Protein AF-A0A965QYT6-F1 (afdb_monomer_lite)

Sequence (126 aa):
MLKRSATAIAIGAALSMVSGVGFANDANLEKLGSFKKTNTPPPKRIAQDPTYIANLKKMLTNVKLPDGFKIDVFAVVPDARTIAVSRNTAAVWVGTRKQNVYFANDRDMDNVADTVEDFSPSVKFD

Foldseek 3Di:
DDDDDDDDDDDDDPDDDPDDPDDDPAPLVVCVVVVHDLPDDDWDWDDPDPVVQVVVQVVCVVDDDDPPDDDHDQGDDPQFDDWDADPPQQWIWTDHPAFWIWIFHDRPPPSHGPTITTDPPSDTGD

Secondary structure (DSSP, 8-state):
--------------------------HHHHHHHTT----PPPPPBPP--HHHHHHHHHHHTTS---TT---------TTEEEEEE-SSSSEEEEEESSS-EEEEE-SS-SSS-SEEEES-TTS---

Structure (mmCIF, N/CA/C/O backbone):
data_AF-A0A965QYT6-F1
#
_entry.id   AF-A0A965QYT6-F1
#
loop_
_atom_site.group_PDB
_atom_site.id
_atom_site.type_symbol
_atom_site.label_atom_id
_atom_site.label_alt_id
_atom_site.label_comp_id
_atom_site.label_asym_id
_atom_site.label_entity_id
_atom_site.label_seq_id
_atom_site.pdbx_PDB_ins_code
_atom_site.Cartn_x
_atom_site.Cartn_y
_atom_site.Cartn_z
_atom_site.occupancy
_atom_site.B_iso_or_equiv
_atom_site.auth_seq_id
_atom_site.auth_comp_id
_atom_site.auth_asym_id
_atom_site.auth_atom_id
_atom_site.pdbx_PDB_model_num
ATOM 1 N N . MET A 1 1 ? -14.920 -48.839 -71.904 1.00 39.50 1 MET A N 1
ATOM 2 C CA . MET A 1 1 ? -13.626 -49.296 -71.346 1.00 39.50 1 MET A CA 1
ATOM 3 C C . MET A 1 1 ? -13.640 -49.043 -69.849 1.00 39.50 1 MET A C 1
ATOM 5 O O . MET A 1 1 ? -13.882 -47.922 -69.432 1.00 39.50 1 MET A O 1
ATOM 9 N N . LEU A 1 2 ? -13.482 -50.109 -69.069 1.00 45.56 2 LEU A N 1
ATOM 10 C CA . LEU A 1 2 ? -13.600 -50.156 -67.612 1.00 45.56 2 LEU A CA 1
ATOM 11 C C . LEU A 1 2 ? -12.212 -49.936 -66.982 1.00 45.56 2 LEU A C 1
ATOM 13 O O . LEU A 1 2 ? -11.293 -50.672 -67.339 1.00 45.56 2 LEU A O 1
ATOM 17 N N . LYS A 1 3 ? -12.044 -48.995 -66.040 1.00 39.41 3 LYS A N 1
ATOM 18 C CA . LYS A 1 3 ? -10.909 -48.987 -65.092 1.00 39.41 3 LYS A CA 1
ATOM 19 C C . LYS A 1 3 ? -11.358 -48.537 -63.694 1.00 39.41 3 LYS A C 1
ATOM 21 O O . LYS A 1 3 ? -12.263 -47.728 -63.546 1.00 39.41 3 LYS A O 1
ATOM 26 N N . ARG A 1 4 ? -10.751 -49.193 -62.705 1.00 46.78 4 ARG A N 1
ATOM 27 C CA . ARG A 1 4 ? -11.137 -49.396 -61.299 1.00 46.78 4 ARG A CA 1
ATOM 28 C C . ARG A 1 4 ? -10.533 -48.358 -60.333 1.00 46.78 4 ARG A C 1
ATOM 30 O O . ARG A 1 4 ? -9.482 -47.816 -60.651 1.00 46.78 4 ARG A O 1
ATOM 37 N N . SER A 1 5 ? -11.077 -48.347 -59.103 1.00 43.34 5 SER A N 1
ATOM 38 C CA . SER A 1 5 ? -10.429 -48.006 -57.805 1.00 43.34 5 SER A CA 1
ATOM 39 C C . SER A 1 5 ? -10.145 -46.518 -57.519 1.00 43.34 5 SER A C 1
ATOM 41 O O . SER A 1 5 ? -9.832 -45.785 -58.439 1.00 43.34 5 SER A O 1
ATOM 43 N N . ALA A 1 6 ? -10.179 -45.977 -56.291 1.00 44.84 6 ALA A N 1
ATOM 44 C CA . ALA A 1 6 ? -10.274 -46.524 -54.932 1.00 44.84 6 ALA A CA 1
ATOM 45 C C . ALA A 1 6 ? -10.780 -45.446 -53.934 1.00 44.84 6 ALA A C 1
ATOM 47 O O . ALA A 1 6 ? -10.720 -44.249 -54.198 1.00 44.84 6 ALA A O 1
ATOM 48 N N . THR A 1 7 ? -11.244 -45.920 -52.781 1.00 46.34 7 THR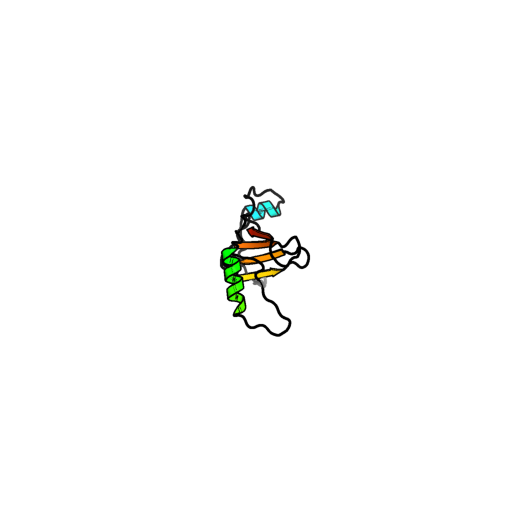 A N 1
ATOM 49 C CA . THR A 1 7 ? -11.698 -45.246 -51.553 1.00 46.34 7 THR A CA 1
ATOM 50 C C . THR A 1 7 ? -10.682 -44.273 -50.929 1.00 46.34 7 THR A C 1
ATOM 52 O O . THR A 1 7 ? -9.505 -44.610 -50.852 1.00 46.34 7 THR A O 1
ATOM 55 N N . ALA A 1 8 ? -11.145 -43.162 -50.333 1.00 44.69 8 ALA A N 1
ATOM 56 C CA . ALA A 1 8 ? -10.519 -42.565 -49.143 1.00 44.69 8 ALA A CA 1
ATOM 57 C C . ALA A 1 8 ? -11.529 -41.711 -48.348 1.00 44.69 8 ALA A C 1
ATOM 59 O O . ALA A 1 8 ? -12.050 -40.711 -48.835 1.00 44.69 8 ALA A O 1
ATOM 60 N N . ILE A 1 9 ? -11.801 -42.143 -47.116 1.00 50.12 9 ILE A N 1
ATOM 61 C CA . ILE A 1 9 ? -12.557 -41.434 -46.078 1.00 50.12 9 ILE A CA 1
ATOM 62 C C . ILE A 1 9 ? -11.609 -40.420 -45.425 1.00 50.12 9 ILE A C 1
ATOM 64 O O . ILE A 1 9 ? -10.549 -40.814 -44.942 1.00 50.12 9 ILE A O 1
ATOM 68 N N . ALA A 1 10 ? -11.991 -39.143 -45.364 1.00 44.31 10 ALA A N 1
ATOM 69 C CA . ALA A 1 10 ? -11.313 -38.138 -44.545 1.00 44.31 10 ALA A CA 1
ATOM 70 C C . ALA A 1 10 ? -12.250 -37.693 -43.414 1.00 44.31 10 ALA A C 1
ATOM 72 O O . ALA A 1 10 ? -13.229 -36.982 -43.631 1.00 44.31 10 ALA A O 1
ATOM 73 N N . ILE A 1 11 ? -11.951 -38.160 -42.202 1.00 47.72 11 ILE A N 1
ATOM 74 C CA . ILE A 1 11 ? -12.564 -37.725 -40.945 1.00 47.72 11 ILE A CA 1
ATOM 75 C C . ILE A 1 11 ? -11.937 -36.372 -40.591 1.00 47.72 11 ILE A C 1
ATOM 77 O O . ILE A 1 11 ? -10.768 -36.305 -40.219 1.00 47.72 11 ILE A O 1
ATOM 81 N N . GLY A 1 12 ? -12.696 -35.288 -40.747 1.00 43.31 12 GLY A N 1
ATOM 82 C CA . GLY A 1 12 ? -12.284 -33.951 -40.324 1.00 43.31 12 GLY A CA 1
ATOM 83 C C . GLY A 1 12 ? -12.516 -33.758 -38.827 1.00 43.31 12 GLY A C 1
ATOM 84 O O . GLY A 1 12 ? -13.650 -33.573 -38.394 1.00 43.31 12 GLY A O 1
ATOM 85 N N . ALA A 1 13 ? -11.442 -33.785 -38.039 1.00 49.06 13 ALA A N 1
ATOM 86 C CA . ALA A 1 13 ? -11.437 -33.335 -36.652 1.00 49.06 13 ALA A CA 1
ATOM 87 C C . ALA A 1 13 ? -11.395 -31.796 -36.608 1.00 49.06 13 ALA A C 1
ATOM 89 O O . ALA A 1 13 ? -10.343 -31.196 -36.817 1.00 49.06 13 ALA A O 1
ATOM 90 N N . ALA A 1 14 ? -12.528 -31.148 -36.332 1.00 46.66 14 ALA A N 1
ATOM 91 C CA . ALA A 1 14 ? -12.574 -29.726 -35.993 1.00 46.66 14 ALA A CA 1
ATOM 92 C C . ALA A 1 14 ? -12.516 -29.572 -34.464 1.00 46.66 14 ALA A C 1
ATOM 94 O O . ALA A 1 14 ? -13.541 -29.474 -33.791 1.00 46.66 14 ALA A O 1
ATOM 95 N N . LEU A 1 15 ? -11.301 -29.609 -33.912 1.00 46.38 15 LEU A N 1
ATOM 96 C CA . LEU A 1 15 ? -11.032 -29.352 -32.499 1.00 46.38 15 LEU A CA 1
ATOM 97 C C . LEU A 1 15 ? -10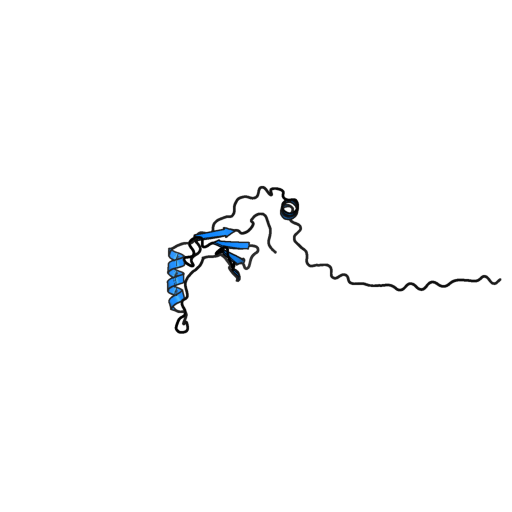.739 -27.851 -32.304 1.00 46.38 15 LEU A C 1
ATOM 99 O O . LEU A 1 15 ? -9.714 -27.347 -32.749 1.00 46.38 15 LEU A O 1
ATOM 103 N N . SER A 1 16 ? -11.689 -27.163 -31.666 1.00 48.19 16 SER A N 1
ATOM 104 C CA . SER A 1 16 ? -11.543 -25.981 -30.798 1.00 48.19 16 SER A CA 1
ATOM 105 C C . SER A 1 16 ? -10.480 -24.920 -31.140 1.00 48.19 16 SER A C 1
ATOM 107 O O . SER A 1 16 ? -9.313 -25.050 -30.776 1.00 48.19 16 SER A O 1
ATOM 109 N N . MET A 1 17 ? -10.935 -23.770 -31.645 1.00 42.97 17 MET A N 1
ATOM 110 C CA . MET A 1 17 ? -10.258 -22.486 -31.432 1.00 42.97 17 MET A CA 1
ATOM 111 C C . MET A 1 17 ? -11.065 -21.658 -30.425 1.00 42.97 17 MET A C 1
ATOM 113 O O . MET A 1 17 ? -11.937 -20.881 -30.797 1.00 42.97 17 MET A O 1
ATOM 117 N N . VAL A 1 18 ? -10.786 -21.841 -29.132 1.00 52.25 18 VAL A N 1
ATOM 118 C CA . VAL A 1 18 ? -10.944 -20.757 -28.152 1.00 52.25 18 VAL A CA 1
ATOM 119 C C . VAL A 1 18 ? -9.589 -20.067 -28.110 1.00 52.25 18 VAL A C 1
ATOM 121 O O . VAL A 1 18 ? -8.650 -20.533 -27.471 1.00 52.25 18 VAL A O 1
ATOM 124 N N . SER A 1 19 ? -9.461 -18.992 -28.877 1.00 49.50 19 SER A N 1
ATOM 125 C CA . SER A 1 19 ? -8.287 -18.126 -28.891 1.00 49.50 19 SER A CA 1
ATOM 126 C C . SER A 1 19 ? -8.772 -16.729 -28.545 1.00 49.50 19 SER A C 1
ATOM 128 O O . SER A 1 19 ? -9.549 -16.159 -29.305 1.00 49.50 19 SER A O 1
ATOM 130 N N . GLY A 1 20 ? -8.340 -16.184 -27.406 1.00 43.06 20 GLY A N 1
ATOM 131 C CA . GLY A 1 20 ? -8.563 -14.765 -27.125 1.00 43.06 20 GLY A CA 1
ATOM 132 C C . GLY A 1 20 ? -8.786 -14.368 -25.671 1.00 43.06 20 GLY A C 1
ATOM 133 O O . GLY A 1 20 ? -9.664 -13.557 -25.412 1.00 43.06 20 GLY A O 1
ATOM 134 N N . VAL A 1 21 ? -7.984 -14.868 -24.730 1.00 43.00 21 VAL A N 1
ATOM 135 C CA . VAL A 1 21 ? -7.555 -14.012 -23.612 1.00 43.00 21 VAL A CA 1
ATOM 136 C C . VAL A 1 21 ? -6.169 -13.508 -23.996 1.00 43.00 21 VAL A C 1
ATOM 138 O O . VAL A 1 21 ? -5.210 -14.274 -24.060 1.00 43.00 21 VAL A O 1
ATOM 141 N N . GLY A 1 22 ? -6.094 -12.254 -24.439 1.00 36.00 22 GLY A N 1
ATOM 142 C CA . GLY A 1 22 ? -4.841 -11.644 -24.866 1.00 36.00 22 GLY A CA 1
ATOM 143 C C . GLY A 1 22 ? -3.978 -11.359 -23.647 1.00 36.00 22 GLY A C 1
ATOM 144 O O . GLY A 1 22 ? -4.206 -10.372 -22.965 1.00 36.00 22 GLY A O 1
ATOM 145 N N . PHE A 1 23 ? -2.993 -12.211 -23.373 1.00 47.50 23 PHE A N 1
ATOM 146 C CA . PHE A 1 23 ? -1.952 -11.888 -22.404 1.00 47.50 23 PHE A CA 1
ATOM 147 C C . PHE A 1 23 ? -1.097 -10.743 -22.963 1.00 47.50 23 PHE A C 1
ATOM 149 O O . PHE A 1 23 ? -0.652 -10.798 -24.112 1.00 47.50 23 PHE A O 1
ATOM 156 N N . ALA A 1 24 ? -0.910 -9.693 -22.165 1.00 52.00 24 ALA A N 1
ATOM 157 C CA . ALA A 1 24 ? -0.157 -8.496 -22.515 1.00 52.00 24 ALA A CA 1
ATOM 158 C C . ALA A 1 24 ? 1.210 -8.821 -23.151 1.00 52.00 24 ALA A C 1
ATOM 160 O O . ALA A 1 24 ? 2.074 -9.433 -22.523 1.00 52.00 24 ALA A O 1
ATOM 161 N N . ASN A 1 25 ? 1.425 -8.366 -24.390 1.00 55.34 25 ASN A N 1
ATOM 162 C CA . ASN A 1 25 ? 2.728 -8.418 -25.052 1.00 55.34 25 ASN A CA 1
ATOM 163 C C . ASN A 1 25 ? 3.556 -7.185 -24.642 1.00 55.34 25 ASN A C 1
ATOM 165 O O . ASN A 1 25 ? 3.636 -6.196 -25.372 1.00 55.34 25 ASN A O 1
ATOM 169 N N . ASP A 1 26 ? 4.085 -7.204 -23.417 1.00 74.94 26 ASP A N 1
ATOM 170 C CA . ASP A 1 26 ? 4.951 -6.150 -22.879 1.00 74.94 26 ASP A CA 1
ATOM 171 C C . ASP A 1 26 ? 6.424 -6.571 -23.014 1.00 74.94 26 ASP A C 1
ATOM 173 O O . ASP A 1 26 ? 6.839 -7.608 -22.495 1.00 74.94 26 ASP A O 1
ATOM 177 N N . ALA A 1 27 ? 7.247 -5.750 -23.674 1.00 86.94 27 ALA A N 1
ATOM 178 C CA . ALA A 1 27 ? 8.682 -5.999 -23.836 1.00 86.94 27 ALA A CA 1
ATOM 179 C C . ALA A 1 27 ? 9.424 -6.156 -22.492 1.00 86.94 27 ALA A C 1
ATOM 181 O O . ALA A 1 27 ? 10.497 -6.764 -22.431 1.00 86.94 27 ALA A O 1
ATOM 182 N N . ASN A 1 28 ? 8.883 -5.612 -21.398 1.00 91.75 28 ASN A N 1
ATOM 183 C CA . ASN A 1 28 ? 9.432 -5.842 -20.067 1.00 91.75 28 ASN A CA 1
ATOM 184 C C . ASN A 1 28 ? 9.105 -7.239 -19.531 1.00 91.75 28 ASN A C 1
ATOM 186 O O . ASN A 1 28 ? 9.953 -7.812 -18.852 1.00 91.75 28 ASN A O 1
ATOM 190 N N . LEU A 1 29 ? 7.949 -7.824 -19.864 1.00 90.81 29 LEU A N 1
ATOM 191 C CA . LEU A 1 29 ? 7.610 -9.193 -19.461 1.00 90.81 29 LEU A CA 1
ATOM 192 C C . LEU A 1 29 ? 8.552 -10.215 -20.107 1.00 90.81 29 LEU A C 1
ATOM 194 O O . LEU A 1 29 ? 9.038 -11.107 -19.417 1.00 90.81 29 LEU A O 1
ATOM 198 N N . GLU A 1 30 ? 8.905 -10.041 -21.384 1.00 91.75 30 GLU A N 1
ATOM 199 C CA . GLU A 1 30 ? 9.895 -10.897 -22.060 1.00 91.75 30 GLU A CA 1
ATOM 200 C C . GLU A 1 30 ? 11.276 -10.823 -21.395 1.00 91.75 30 GLU A C 1
ATOM 202 O O . GLU A 1 30 ? 11.946 -11.841 -21.178 1.00 91.75 30 GLU A O 1
ATOM 207 N N . LYS A 1 31 ? 11.710 -9.608 -21.032 1.00 93.38 31 LYS A N 1
ATOM 208 C CA . LYS A 1 31 ? 12.967 -9.398 -20.305 1.00 93.38 31 LYS A CA 1
ATOM 209 C C . LYS A 1 31 ? 12.927 -10.075 -18.940 1.00 93.38 31 LYS A C 1
ATOM 211 O O . LYS A 1 31 ? 13.878 -10.780 -18.615 1.00 93.38 31 LYS A O 1
ATOM 216 N N . LEU A 1 32 ? 11.846 -9.905 -18.179 1.00 92.81 32 LEU A N 1
ATOM 217 C CA . LEU A 1 32 ? 11.670 -10.530 -16.867 1.00 92.81 32 LEU A CA 1
ATOM 218 C C . LEU A 1 32 ? 11.659 -12.061 -16.967 1.00 92.81 32 LEU A C 1
ATOM 220 O O . LEU A 1 32 ? 12.369 -12.714 -16.207 1.00 92.81 32 LEU A O 1
ATOM 224 N N . GLY A 1 33 ? 10.950 -12.629 -17.949 1.00 93.00 33 GLY A N 1
ATOM 225 C CA . GLY A 1 33 ? 10.950 -14.072 -18.219 1.00 93.00 33 GLY A CA 1
ATOM 226 C C . GLY A 1 33 ? 12.323 -14.616 -18.632 1.00 93.00 33 GLY A C 1
ATOM 227 O O . GLY A 1 33 ? 12.649 -15.764 -18.352 1.00 93.00 33 GLY A O 1
ATOM 228 N N . SER A 1 34 ? 13.165 -13.769 -19.230 1.00 95.88 34 SER A N 1
ATOM 229 C CA . SER A 1 34 ? 14.565 -14.075 -19.553 1.00 95.88 34 SER A CA 1
ATOM 230 C C . SER A 1 34 ? 15.553 -13.697 -18.438 1.00 95.88 34 SER A C 1
ATOM 232 O O . SER A 1 34 ? 16.760 -13.684 -18.687 1.00 95.88 34 SER A O 1
ATOM 234 N N . PHE A 1 35 ? 15.072 -13.333 -17.241 1.00 94.88 35 PHE A N 1
ATOM 235 C CA . PHE A 1 35 ? 15.876 -12.874 -16.098 1.00 94.88 35 PHE A CA 1
ATOM 236 C C . PHE A 1 35 ? 16.796 -11.675 -16.411 1.00 94.88 35 PHE A C 1
ATOM 238 O O . PHE A 1 35 ? 17.908 -11.553 -15.893 1.00 94.88 35 PHE A O 1
ATOM 245 N N . LYS A 1 36 ? 16.334 -10.760 -17.271 1.00 94.56 36 LYS A N 1
ATOM 246 C CA . LYS A 1 36 ? 17.032 -9.527 -17.664 1.00 94.56 36 LYS A CA 1
ATOM 247 C C . LYS A 1 36 ? 16.439 -8.303 -16.967 1.00 94.56 36 LYS A C 1
ATOM 249 O O . LYS A 1 36 ? 15.254 -8.246 -16.652 1.00 94.56 36 LYS A O 1
ATOM 254 N N . LYS A 1 37 ? 17.271 -7.276 -16.779 1.00 91.19 37 LYS A N 1
ATOM 255 C CA . LYS A 1 37 ? 16.856 -5.989 -16.199 1.00 91.19 37 LYS A CA 1
ATOM 256 C C . LYS A 1 37 ? 15.931 -5.228 -17.157 1.00 91.19 37 LYS A C 1
ATOM 258 O O . LYS A 1 37 ? 16.191 -5.166 -18.358 1.00 91.19 37 LYS A O 1
ATOM 263 N N . THR A 1 38 ? 14.896 -4.593 -16.612 1.00 90.75 38 THR A N 1
ATOM 264 C CA . THR A 1 38 ? 13.961 -3.735 -17.364 1.00 90.75 38 THR A CA 1
ATOM 265 C C . THR A 1 38 ? 14.404 -2.270 -17.417 1.00 90.75 38 THR A C 1
ATOM 267 O O . THR A 1 38 ? 13.960 -1.537 -18.295 1.00 90.75 38 THR A O 1
ATOM 270 N N . ASN A 1 39 ? 15.312 -1.852 -16.521 1.00 90.94 39 ASN A N 1
ATOM 271 C CA . ASN A 1 39 ? 15.731 -0.456 -16.308 1.00 90.94 39 ASN A CA 1
ATOM 272 C C . ASN A 1 39 ? 14.565 0.496 -15.971 1.00 90.94 39 ASN A C 1
ATOM 274 O O . ASN A 1 39 ? 14.636 1.694 -16.235 1.00 90.94 39 ASN A O 1
ATOM 278 N N . THR A 1 40 ? 13.488 -0.035 -15.389 1.00 90.56 40 THR A N 1
ATOM 279 C CA . THR A 1 40 ? 12.348 0.759 -14.923 1.00 90.56 40 THR A CA 1
ATOM 280 C C . THR A 1 40 ? 12.703 1.531 -13.644 1.00 90.56 40 THR A C 1
ATOM 282 O O . THR A 1 40 ? 13.408 0.979 -12.794 1.00 90.56 40 THR A O 1
ATOM 285 N N . PRO A 1 41 ? 12.218 2.779 -13.474 1.00 90.62 41 PRO A N 1
ATOM 286 C CA . PRO A 1 41 ? 12.353 3.523 -12.223 1.00 90.62 41 PRO A CA 1
ATOM 287 C C . PRO A 1 41 ? 11.800 2.760 -11.006 1.00 90.62 41 PRO A C 1
ATOM 289 O O . PRO A 1 41 ? 10.938 1.889 -11.164 1.00 90.62 41 PRO A O 1
ATOM 292 N N . PRO A 1 42 ? 12.266 3.089 -9.789 1.00 91.19 42 PRO A N 1
ATOM 293 C CA . PRO A 1 42 ? 11.737 2.483 -8.573 1.00 91.19 42 PRO A CA 1
ATOM 294 C C . PRO A 1 42 ? 10.239 2.791 -8.385 1.00 91.19 42 PRO A C 1
ATOM 296 O O . PRO A 1 42 ? 9.753 3.802 -8.904 1.00 91.19 42 PRO A O 1
ATOM 299 N N . PRO A 1 43 ? 9.516 1.952 -7.61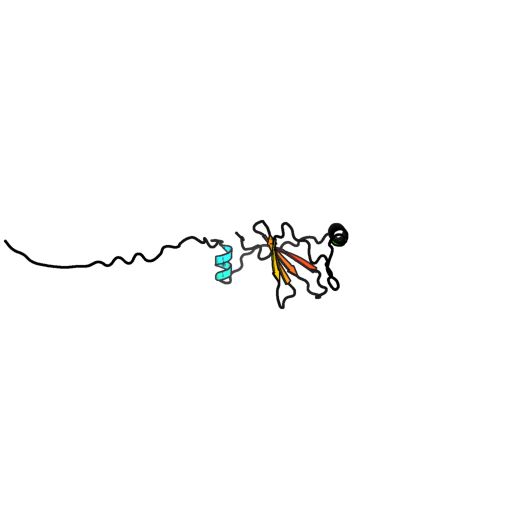7 1.00 92.94 43 PRO A N 1
ATOM 300 C CA . PRO A 1 43 ? 8.132 2.202 -7.228 1.00 92.94 43 PRO A CA 1
ATOM 301 C C . PRO A 1 43 ? 7.909 3.607 -6.675 1.00 92.94 43 PRO A C 1
ATOM 303 O O . PRO A 1 43 ? 8.689 4.102 -5.856 1.00 92.94 43 PRO A O 1
ATOM 306 N N . LYS A 1 44 ? 6.814 4.247 -7.086 1.00 94.44 44 LYS A N 1
ATOM 307 C CA . LYS A 1 44 ? 6.406 5.520 -6.498 1.00 94.44 44 LYS A CA 1
ATOM 308 C C . LYS A 1 44 ? 5.672 5.263 -5.190 1.00 94.44 44 LYS A C 1
ATOM 310 O O . LYS A 1 44 ? 4.756 4.445 -5.144 1.00 94.44 44 LYS A O 1
ATOM 315 N N . ARG A 1 45 ? 6.023 6.019 -4.149 1.00 96.44 45 ARG A N 1
ATOM 316 C CA . ARG A 1 45 ? 5.303 6.006 -2.873 1.00 96.44 45 ARG A CA 1
ATOM 317 C C . ARG A 1 45 ? 4.071 6.903 -2.906 1.00 96.44 45 ARG A C 1
ATOM 319 O O . ARG A 1 45 ? 4.114 8.031 -3.401 1.00 96.44 45 ARG A O 1
ATOM 326 N N . ILE A 1 46 ? 2.990 6.403 -2.324 1.00 96.12 46 ILE A N 1
ATOM 327 C CA . ILE A 1 46 ? 1.745 7.121 -2.089 1.00 96.12 46 ILE A CA 1
ATOM 328 C C . ILE A 1 46 ? 1.774 7.726 -0.688 1.00 96.12 46 ILE A C 1
ATOM 330 O O . ILE A 1 46 ? 2.006 7.034 0.305 1.00 96.12 46 ILE A O 1
ATOM 334 N N . ALA A 1 47 ? 1.534 9.035 -0.616 1.00 96.00 47 ALA A N 1
ATOM 335 C CA . ALA A 1 47 ? 1.511 9.766 0.641 1.00 96.00 47 ALA A CA 1
ATOM 336 C C . ALA A 1 47 ? 0.351 9.303 1.536 1.00 96.00 47 ALA A C 1
ATOM 338 O O . ALA A 1 47 ? -0.794 9.223 1.093 1.00 96.00 47 ALA A O 1
ATOM 339 N N . GLN A 1 48 ? 0.663 9.047 2.805 1.00 95.75 48 GLN A N 1
ATOM 340 C CA . GLN A 1 48 ? -0.302 8.752 3.862 1.00 95.75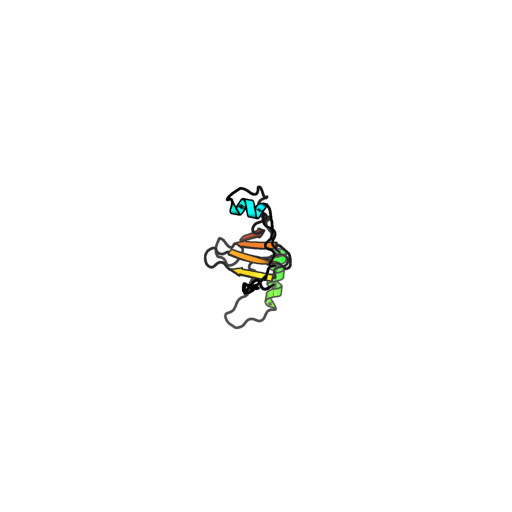 48 GLN A CA 1
ATOM 341 C C . GLN A 1 48 ? -0.565 10.043 4.650 1.00 95.75 48 GLN A C 1
ATOM 343 O O . GLN A 1 48 ? 0.060 10.294 5.676 1.00 95.75 48 GLN A O 1
ATOM 348 N N . ASP A 1 49 ? -1.414 10.922 4.111 1.00 96.38 49 ASP A N 1
ATOM 349 C CA . ASP A 1 49 ? -1.659 12.244 4.704 1.00 96.38 49 ASP A CA 1
ATOM 350 C C . ASP A 1 49 ? -2.333 12.131 6.094 1.00 96.38 49 ASP A C 1
ATOM 352 O O . ASP A 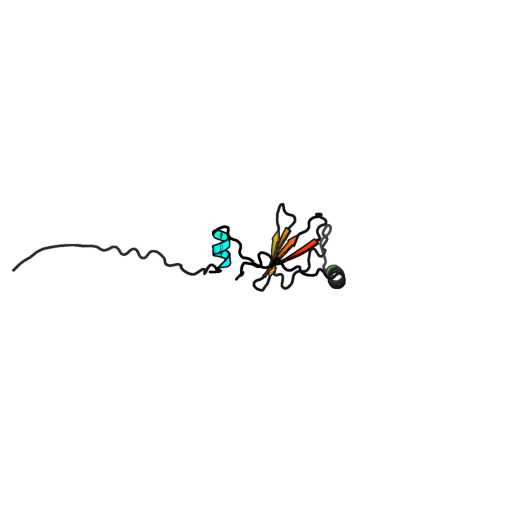1 49 ? -3.437 11.579 6.191 1.00 96.38 49 ASP A O 1
ATOM 356 N N . PRO A 1 50 ? -1.726 12.668 7.174 1.00 95.19 50 PRO A N 1
ATOM 357 C CA . PRO A 1 50 ? -2.264 12.523 8.528 1.00 95.19 50 PRO A CA 1
ATOM 358 C C . PRO A 1 50 ? -3.628 13.189 8.725 1.00 95.19 50 PRO A C 1
ATOM 360 O O . PRO A 1 50 ? -4.463 12.682 9.476 1.00 95.19 50 PRO A O 1
ATOM 363 N N . THR A 1 51 ? -3.877 14.314 8.049 1.00 97.38 51 THR A N 1
ATOM 364 C CA . THR A 1 51 ? -5.144 15.051 8.162 1.00 97.38 51 THR A CA 1
ATOM 365 C C . THR A 1 51 ? -6.267 14.266 7.495 1.00 97.38 51 THR A C 1
ATOM 367 O O . THR A 1 51 ? -7.351 14.110 8.062 1.00 97.38 51 THR A O 1
ATOM 370 N N . TYR A 1 52 ? -6.004 13.721 6.310 1.00 96.25 52 TYR A N 1
ATOM 371 C CA . TYR A 1 52 ? -6.931 12.864 5.587 1.00 96.25 52 TYR A CA 1
ATOM 372 C C . TYR A 1 52 ? -7.251 11.593 6.381 1.00 96.25 52 TYR A C 1
ATOM 374 O O . TYR A 1 52 ? -8.424 11.274 6.573 1.00 96.25 52 TYR A O 1
ATOM 382 N N . ILE A 1 53 ? -6.234 10.923 6.934 1.00 96.56 53 ILE A N 1
ATOM 383 C CA . ILE A 1 53 ? -6.416 9.738 7.785 1.00 96.56 53 ILE A CA 1
ATOM 384 C C . ILE A 1 53 ? -7.232 10.079 9.036 1.00 96.56 53 ILE A C 1
ATOM 386 O O . ILE A 1 53 ? -8.165 9.351 9.376 1.00 96.56 53 ILE A O 1
ATOM 390 N N . ALA A 1 54 ? -6.951 11.201 9.703 1.00 97.00 54 ALA A N 1
ATOM 391 C CA . ALA A 1 54 ? -7.725 11.636 10.864 1.00 97.00 54 ALA A CA 1
ATOM 392 C C . ALA A 1 54 ? -9.203 11.882 10.514 1.00 97.00 54 ALA A C 1
ATOM 394 O O . ALA A 1 54 ? -10.094 11.523 11.286 1.00 97.00 54 ALA A O 1
ATOM 395 N N . ASN A 1 55 ? -9.480 12.453 9.339 1.00 97.44 55 ASN A N 1
ATOM 396 C CA . ASN A 1 55 ? -10.846 12.643 8.858 1.00 97.44 55 ASN A CA 1
ATOM 397 C C . ASN A 1 55 ? -11.540 11.309 8.548 1.00 97.44 55 ASN A C 1
ATOM 399 O O . ASN A 1 55 ? -12.694 11.135 8.938 1.00 97.44 55 ASN A O 1
ATOM 403 N N . LEU A 1 56 ? -10.843 10.341 7.943 1.00 96.50 56 LEU A N 1
ATOM 404 C CA . LEU A 1 56 ? -11.372 8.985 7.756 1.00 96.50 56 LEU A CA 1
ATOM 405 C C . LEU A 1 56 ? -11.713 8.332 9.099 1.00 96.50 56 LEU A C 1
ATOM 407 O O . LEU A 1 56 ? -12.821 7.829 9.261 1.00 96.50 56 LEU A O 1
ATOM 411 N N . LYS A 1 57 ? -10.824 8.413 10.098 1.00 96.25 57 LYS A N 1
ATOM 412 C CA . LYS A 1 57 ? -11.086 7.874 11.444 1.00 96.25 57 LYS A CA 1
ATOM 413 C C . LYS A 1 57 ? -12.324 8.503 12.091 1.00 96.25 57 LYS A C 1
ATOM 415 O O . LYS A 1 57 ? -13.111 7.789 12.704 1.00 96.25 57 LYS A O 1
ATOM 420 N N . LYS A 1 58 ? -12.556 9.808 11.901 1.00 97.19 58 LYS A N 1
ATOM 421 C CA . LYS A 1 58 ? -13.798 10.475 12.338 1.00 97.19 58 LYS A CA 1
ATOM 422 C C . LYS A 1 58 ? -15.031 9.982 11.582 1.00 97.19 58 LYS A C 1
ATOM 424 O O . LYS A 1 58 ? -16.095 9.893 12.173 1.00 97.19 58 LYS A O 1
ATOM 429 N N . MET A 1 59 ? -14.919 9.674 10.292 1.00 96.31 59 MET A N 1
ATOM 430 C CA . MET A 1 59 ? -16.040 9.117 9.528 1.00 96.31 59 MET A CA 1
ATOM 431 C C . MET A 1 59 ? -16.382 7.692 9.974 1.00 96.31 59 MET A C 1
ATOM 433 O O . MET A 1 59 ? -17.565 7.360 10.059 1.00 96.31 59 MET A O 1
ATOM 437 N N . LEU A 1 60 ? -15.369 6.878 10.294 1.00 96.31 60 LEU A N 1
ATOM 438 C CA . LEU A 1 60 ? -15.530 5.487 10.726 1.00 96.31 60 LEU A CA 1
ATOM 439 C C . LEU A 1 60 ? -16.346 5.342 12.020 1.00 96.31 60 LEU A C 1
ATOM 441 O O . LEU A 1 60 ? -16.989 4.313 12.198 1.00 96.31 60 LEU A O 1
ATOM 445 N N . THR A 1 61 ? -16.404 6.362 12.883 1.00 95.12 61 THR A N 1
ATOM 446 C CA . THR A 1 61 ? -17.230 6.323 14.109 1.00 95.12 61 THR A CA 1
ATOM 447 C C . THR A 1 61 ? -18.732 6.240 13.827 1.00 95.12 61 THR A C 1
ATOM 449 O O . THR A 1 61 ? -19.499 5.837 14.697 1.00 95.12 61 THR A O 1
ATOM 452 N N . ASN A 1 62 ? -19.163 6.583 12.610 1.00 96.31 62 ASN A N 1
ATOM 453 C CA . ASN A 1 62 ? -20.559 6.460 12.191 1.00 96.31 62 ASN A CA 1
ATOM 454 C C . ASN A 1 62 ? -20.922 5.030 11.750 1.00 96.31 62 ASN A C 1
ATOM 456 O O . ASN A 1 62 ? -22.097 4.735 11.525 1.00 96.31 62 ASN A O 1
ATOM 460 N N . VAL A 1 63 ? -19.934 4.138 11.607 1.00 96.19 63 VAL A N 1
ATOM 461 C CA . VAL A 1 63 ? -20.145 2.736 11.239 1.00 96.19 63 VAL A CA 1
ATOM 462 C C . VAL A 1 63 ? -20.482 1.940 12.498 1.00 96.19 63 VAL A C 1
ATOM 464 O O . VAL A 1 63 ? -19.671 1.822 13.412 1.00 96.19 63 VAL A O 1
ATOM 467 N N . LYS A 1 64 ? -21.690 1.371 12.546 1.00 96.00 64 LYS A N 1
ATOM 468 C CA . LYS A 1 64 ? -22.112 0.493 13.644 1.00 96.00 64 LYS A CA 1
ATOM 469 C C . LYS A 1 64 ? -21.514 -0.897 13.453 1.00 96.00 64 LYS A C 1
ATOM 471 O O . LYS A 1 64 ? -21.749 -1.528 12.424 1.00 96.00 64 LYS A O 1
ATOM 476 N N . LEU A 1 65 ? -20.776 -1.365 14.453 1.00 96.25 65 LEU A N 1
ATOM 477 C CA . LEU A 1 65 ? -20.158 -2.688 14.481 1.00 96.25 65 LEU A CA 1
ATOM 478 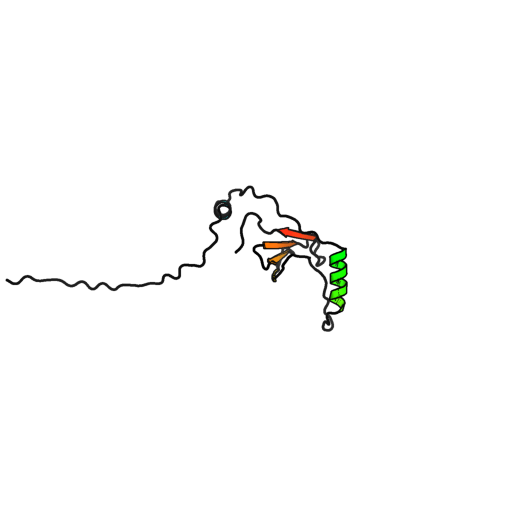C C . LEU A 1 65 ? -20.818 -3.559 15.563 1.00 96.25 65 LEU A C 1
ATOM 480 O O . LEU A 1 65 ? -21.309 -3.007 16.548 1.00 96.25 65 LEU A O 1
ATOM 484 N N . PRO A 1 66 ? -20.839 -4.895 15.408 1.00 97.88 66 PRO A N 1
ATOM 485 C CA . PRO A 1 66 ? -21.218 -5.803 16.487 1.00 97.88 66 PRO A CA 1
ATOM 486 C C . PRO A 1 66 ? -20.224 -5.750 17.653 1.00 97.88 66 PRO A C 1
ATOM 488 O O . PRO A 1 66 ? -19.072 -5.337 17.489 1.00 97.88 66 PRO A O 1
ATOM 491 N N . ASP A 1 67 ? -20.652 -6.237 18.813 1.00 96.62 67 ASP A N 1
ATOM 492 C CA . ASP A 1 67 ? -19.801 -6.301 19.999 1.00 96.62 67 ASP A CA 1
ATOM 493 C C . ASP A 1 67 ? -18.533 -7.127 19.739 1.00 96.62 67 ASP A C 1
ATOM 495 O O . ASP A 1 67 ? -18.565 -8.185 19.107 1.00 96.62 67 ASP A O 1
ATOM 499 N N . GLY A 1 68 ? -17.396 -6.624 20.225 1.00 96.88 68 GLY A N 1
ATOM 500 C CA . GLY A 1 68 ? -16.083 -7.250 20.047 1.00 96.88 68 GLY A CA 1
ATOM 501 C C . GLY A 1 68 ? -15.360 -6.914 18.734 1.00 96.88 68 GLY A C 1
ATOM 502 O O . GLY A 1 68 ? -14.226 -7.353 18.560 1.00 96.88 68 GLY A O 1
ATOM 503 N N . PHE A 1 69 ? -15.951 -6.120 17.831 1.00 96.44 69 PHE A N 1
ATOM 504 C CA . PHE A 1 69 ? -15.307 -5.696 16.579 1.00 96.44 69 PHE A CA 1
ATOM 505 C C . PHE A 1 69 ? -14.745 -4.266 16.649 1.00 96.44 69 PHE A C 1
ATOM 507 O O . PHE A 1 69 ? -15.337 -3.372 17.252 1.00 96.44 69 PHE A O 1
ATOM 514 N N . LYS A 1 70 ? -13.616 -4.033 15.963 1.00 94.19 70 LYS A N 1
ATOM 515 C CA . LYS A 1 70 ? -12.996 -2.713 15.745 1.00 94.19 70 LYS A CA 1
ATOM 516 C C . LYS A 1 70 ? -12.767 -2.493 14.247 1.00 94.19 70 LYS A C 1
ATOM 518 O O . LYS A 1 70 ? -12.403 -3.426 13.537 1.00 94.19 70 LYS A O 1
ATOM 523 N N . ILE A 1 71 ? -12.919 -1.250 13.793 1.00 96.00 71 ILE A N 1
ATOM 524 C CA . ILE A 1 71 ? -12.470 -0.788 12.475 1.00 96.00 71 ILE A CA 1
ATOM 525 C C . ILE A 1 71 ? -11.445 0.338 12.641 1.00 96.00 71 ILE A C 1
ATOM 527 O O . ILE A 1 71 ? -11.559 1.159 13.551 1.00 96.00 71 ILE A O 1
ATOM 531 N N . ASP A 1 72 ? -10.433 0.366 11.779 1.00 95.44 72 ASP A N 1
ATOM 532 C CA . ASP A 1 72 ? -9.430 1.431 11.712 1.00 95.44 72 ASP A CA 1
ATOM 533 C C . ASP A 1 72 ? -8.913 1.563 10.271 1.00 95.44 72 ASP A C 1
ATOM 535 O O . ASP A 1 72 ? -9.211 0.731 9.409 1.00 95.44 72 ASP A O 1
ATOM 539 N N . VAL A 1 73 ? -8.153 2.621 10.001 1.00 96.06 73 VAL A N 1
ATOM 540 C CA . VAL A 1 73 ? -7.536 2.850 8.690 1.00 96.06 73 VAL A CA 1
ATOM 541 C C . VAL A 1 73 ? -6.207 2.101 8.616 1.00 96.06 73 VAL A C 1
ATOM 543 O O . VAL A 1 73 ? -5.273 2.461 9.322 1.00 96.06 73 VAL A O 1
ATOM 546 N N . PHE A 1 74 ? -6.119 1.108 7.727 1.00 95.94 74 PHE A N 1
ATOM 547 C CA . PHE A 1 74 ? -4.873 0.387 7.436 1.00 95.94 74 PHE A CA 1
ATOM 548 C C . PHE A 1 74 ? -3.950 1.178 6.495 1.00 95.94 74 PHE A C 1
ATOM 550 O O . PHE A 1 74 ? -2.770 1.350 6.775 1.00 95.94 74 PHE A O 1
ATOM 557 N N . ALA A 1 75 ? -4.489 1.658 5.368 1.00 97.12 75 ALA A N 1
ATOM 558 C CA . ALA A 1 75 ? -3.740 2.372 4.337 1.00 97.12 75 ALA A CA 1
ATOM 559 C C . ALA A 1 75 ? -4.668 3.230 3.465 1.00 97.12 75 ALA A C 1
ATOM 561 O O . ALA A 1 75 ? -5.828 2.880 3.235 1.00 97.12 75 ALA A O 1
ATOM 562 N N . VAL A 1 76 ? -4.138 4.322 2.917 1.00 96.75 76 VAL A N 1
ATOM 563 C CA . VAL A 1 76 ? -4.784 5.146 1.890 1.00 96.75 76 VAL A CA 1
ATOM 564 C C . VAL A 1 76 ? -4.243 4.750 0.521 1.00 96.75 76 VAL A C 1
ATOM 566 O O . VAL A 1 76 ? -3.046 4.876 0.258 1.00 96.75 76 VAL A O 1
ATOM 569 N N . VAL A 1 77 ? -5.141 4.301 -0.359 1.00 96.56 77 VAL A N 1
ATOM 570 C CA . VAL A 1 77 ? -4.819 3.869 -1.724 1.00 96.56 77 VAL A CA 1
ATOM 571 C C . VAL A 1 77 ? -5.774 4.535 -2.726 1.00 96.56 77 VAL A C 1
ATOM 573 O O . VAL A 1 77 ? -6.992 4.439 -2.550 1.00 96.56 77 VAL A O 1
ATOM 576 N N . PRO A 1 78 ? -5.268 5.195 -3.786 1.00 95.00 78 PRO A N 1
ATOM 577 C CA . PRO A 1 78 ? -6.112 5.794 -4.814 1.00 95.00 78 PRO A CA 1
ATOM 578 C C . PRO A 1 78 ? -6.933 4.733 -5.550 1.00 95.00 78 PRO A C 1
ATOM 580 O O . PRO A 1 78 ? -6.398 3.712 -5.968 1.00 95.00 78 PRO A O 1
ATOM 583 N N . ASP A 1 79 ? -8.225 4.994 -5.755 1.00 95.38 79 ASP A N 1
ATOM 584 C CA . ASP A 1 79 ? -9.110 4.163 -6.584 1.00 95.38 79 ASP A CA 1
ATOM 585 C C . ASP A 1 79 ? -9.188 2.663 -6.186 1.00 95.38 79 ASP A C 1
ATOM 587 O O . ASP A 1 79 ? -9.483 1.828 -7.043 1.00 95.38 79 ASP A O 1
ATOM 591 N N . ALA A 1 80 ? -8.964 2.305 -4.913 1.00 95.88 80 ALA A N 1
ATOM 592 C CA . ALA A 1 80 ? -8.949 0.919 -4.419 1.00 95.88 80 ALA A CA 1
ATOM 593 C C . ALA A 1 80 ? -10.255 0.132 -4.683 1.00 95.88 80 ALA A C 1
ATOM 595 O O . ALA A 1 80 ? -11.360 0.668 -4.551 1.00 95.88 80 ALA A O 1
ATOM 596 N N . ARG A 1 81 ? -10.134 -1.156 -5.049 1.00 95.62 81 ARG A N 1
ATOM 597 C CA . ARG A 1 81 ? -11.266 -2.045 -5.392 1.00 95.62 81 ARG A CA 1
ATOM 598 C C . ARG A 1 81 ? -11.137 -3.466 -4.870 1.00 95.62 81 ARG A C 1
ATOM 600 O O . ARG A 1 81 ? -12.094 -3.987 -4.308 1.00 95.62 81 ARG A O 1
ATOM 607 N N . THR A 1 82 ? -9.994 -4.095 -5.095 1.00 96.12 82 THR A N 1
ATOM 608 C CA . THR A 1 82 ? -9.745 -5.488 -4.714 1.00 96.12 82 THR A CA 1
ATOM 609 C C . THR A 1 82 ? -8.531 -5.552 -3.811 1.00 96.12 82 THR A C 1
ATOM 611 O O . THR A 1 82 ? -7.645 -4.703 -3.899 1.00 96.12 82 THR A O 1
ATOM 614 N N . ILE A 1 83 ? -8.495 -6.549 -2.928 1.00 96.94 83 ILE A N 1
ATOM 615 C CA . ILE A 1 83 ? -7.361 -6.774 -2.036 1.00 96.94 83 ILE A CA 1
ATOM 616 C C . ILE A 1 83 ? -6.939 -8.239 -2.064 1.00 96.94 83 ILE A C 1
ATOM 618 O O . ILE A 1 83 ? -7.782 -9.135 -2.112 1.00 96.94 83 ILE A O 1
ATOM 622 N N . ALA A 1 84 ? -5.633 -8.470 -2.003 1.00 96.12 84 ALA A N 1
ATOM 623 C CA . ALA A 1 84 ? -5.036 -9.768 -1.731 1.00 96.12 84 ALA A CA 1
ATOM 624 C C . ALA A 1 84 ? -4.080 -9.617 -0.547 1.00 96.12 84 ALA A C 1
ATOM 626 O O . ALA A 1 84 ? -3.141 -8.822 -0.590 1.00 96.12 84 ALA A O 1
ATOM 627 N N . VAL A 1 85 ? -4.345 -10.357 0.527 1.00 94.69 85 VAL A N 1
ATOM 628 C CA . VAL A 1 85 ? -3.607 -10.252 1.789 1.00 94.69 85 VAL A CA 1
ATOM 629 C C . VAL A 1 85 ? -2.573 -11.369 1.861 1.00 94.69 85 VAL A C 1
ATOM 631 O O . VAL A 1 85 ? -2.900 -12.545 1.687 1.00 94.69 85 VAL A O 1
ATOM 634 N N . SER A 1 86 ? -1.321 -11.003 2.121 1.00 92.00 86 SER A N 1
ATOM 635 C CA . SER A 1 86 ? -0.250 -11.963 2.363 1.00 92.00 86 SER A CA 1
ATOM 636 C C . SER A 1 86 ? -0.467 -12.708 3.672 1.00 92.00 86 SER A C 1
ATOM 638 O O . SER A 1 86 ? -0.857 -12.123 4.679 1.00 92.00 86 SER A O 1
ATOM 640 N N . ARG A 1 87 ? -0.124 -13.997 3.693 1.00 88.19 87 ARG A N 1
ATOM 641 C CA . ARG A 1 87 ? -0.173 -14.804 4.920 1.00 88.19 87 ARG A CA 1
ATOM 642 C C . ARG A 1 87 ? 1.067 -14.649 5.799 1.00 88.19 87 ARG A C 1
ATOM 644 O O . ARG A 1 87 ? 1.011 -15.016 6.965 1.00 88.19 87 ARG A O 1
ATOM 651 N N . ASN A 1 88 ? 2.186 -14.190 5.240 1.00 86.25 88 ASN A N 1
ATOM 652 C CA . ASN A 1 88 ? 3.498 -14.260 5.892 1.00 86.25 88 ASN A CA 1
ATOM 653 C C . ASN A 1 88 ? 4.377 -13.016 5.709 1.00 86.25 88 ASN A C 1
ATOM 655 O O . ASN A 1 88 ? 5.369 -12.893 6.417 1.00 86.25 88 ASN A O 1
ATOM 659 N N . THR A 1 89 ? 4.055 -12.107 4.784 1.00 82.00 89 THR A N 1
ATOM 660 C CA . THR A 1 89 ? 4.898 -10.929 4.499 1.00 82.00 89 THR A CA 1
ATOM 661 C C . THR A 1 89 ? 4.326 -9.616 5.029 1.00 82.00 89 THR A C 1
ATOM 663 O O . THR A 1 89 ? 4.834 -8.571 4.644 1.00 82.00 89 THR A O 1
ATOM 666 N N . ALA A 1 90 ? 3.260 -9.665 5.843 1.00 89.00 90 ALA A N 1
ATOM 667 C CA . ALA A 1 90 ? 2.565 -8.487 6.387 1.00 89.00 90 ALA A CA 1
ATOM 668 C C . ALA A 1 90 ? 2.254 -7.415 5.318 1.00 89.00 90 ALA A C 1
ATOM 670 O O . ALA A 1 90 ? 2.325 -6.207 5.530 1.00 89.00 90 ALA A O 1
ATOM 671 N N . ALA A 1 91 ? 1.914 -7.893 4.120 1.00 93.69 91 ALA A N 1
ATOM 672 C CA . ALA A 1 91 ? 1.674 -7.049 2.969 1.00 93.69 91 ALA A CA 1
ATOM 673 C C . ALA A 1 91 ? 0.305 -7.294 2.351 1.00 93.69 91 ALA A C 1
ATOM 675 O O . ALA A 1 91 ? -0.206 -8.417 2.350 1.00 93.69 91 ALA A O 1
ATOM 676 N N . VAL A 1 92 ? -0.255 -6.239 1.774 1.00 96.56 92 VAL A N 1
ATOM 677 C CA . VAL A 1 92 ? -1.540 -6.248 1.086 1.00 96.56 92 VAL A CA 1
ATOM 678 C C . VAL A 1 92 ? -1.351 -5.667 -0.307 1.00 96.56 92 VAL A C 1
ATOM 680 O O . VAL A 1 92 ? -0.919 -4.526 -0.468 1.00 96.56 92 VAL A O 1
ATOM 683 N N . TRP A 1 93 ? -1.712 -6.444 -1.324 1.00 96.94 93 TRP A N 1
ATOM 684 C CA . TRP A 1 93 ? -1.839 -5.939 -2.685 1.00 96.94 93 TRP A CA 1
ATOM 685 C C . TRP A 1 93 ? -3.232 -5.372 -2.875 1.00 96.94 93 TRP A C 1
ATOM 687 O O . TRP A 1 93 ? -4.221 -6.033 -2.561 1.00 96.94 93 TRP A O 1
ATOM 697 N N . VAL A 1 94 ? -3.305 -4.156 -3.399 1.00 97.38 94 VAL A N 1
ATOM 698 C CA . VAL A 1 94 ? -4.552 -3.429 -3.607 1.00 97.38 94 VAL A CA 1
ATOM 699 C C . VAL A 1 94 ? -4.702 -3.139 -5.092 1.00 97.38 94 VAL A C 1
ATOM 701 O O . VAL A 1 94 ? -3.963 -2.332 -5.656 1.00 97.38 94 VAL A O 1
ATOM 704 N N . GLY A 1 95 ? -5.653 -3.811 -5.733 1.00 96.00 95 GLY A N 1
ATOM 705 C CA . GLY A 1 95 ? -6.041 -3.527 -7.108 1.00 96.00 95 GLY A CA 1
ATOM 706 C C . GLY A 1 95 ? -6.932 -2.291 -7.169 1.00 96.00 95 GLY A C 1
ATOM 707 O O . GLY A 1 95 ? -7.729 -2.032 -6.258 1.00 96.00 95 GLY A O 1
ATOM 708 N N . THR A 1 96 ? -6.807 -1.520 -8.245 1.00 95.00 96 THR A N 1
ATOM 709 C CA . THR A 1 96 ? -7.603 -0.306 -8.447 1.00 95.00 96 THR A CA 1
ATOM 710 C C . THR A 1 96 ? -8.670 -0.480 -9.514 1.00 95.00 96 THR A C 1
ATOM 712 O O . THR A 1 96 ? -8.729 -1.480 -10.218 1.00 95.00 96 THR A O 1
ATOM 715 N N . ARG A 1 97 ? -9.545 0.522 -9.649 1.00 90.31 97 ARG A N 1
ATOM 716 C CA . ARG A 1 97 ? -10.456 0.616 -10.800 1.00 90.31 97 ARG A CA 1
ATOM 717 C C . ARG A 1 97 ? -9.702 0.781 -12.128 1.00 90.31 97 ARG A C 1
ATOM 719 O O . ARG A 1 97 ? -10.270 0.511 -13.180 1.00 90.31 97 ARG A O 1
ATOM 726 N N . LYS A 1 98 ? -8.483 1.317 -12.076 1.00 88.62 98 LYS A N 1
ATOM 727 C CA . LYS A 1 98 ? -7.610 1.530 -13.230 1.00 88.62 98 LYS A CA 1
ATOM 728 C C . LYS A 1 98 ? -6.571 0.405 -13.287 1.00 88.62 98 LYS A C 1
ATOM 730 O O . LYS A 1 98 ? -6.667 -0.593 -12.588 1.00 88.62 98 LYS A O 1
ATOM 735 N N . GLN A 1 99 ? -5.545 0.610 -14.097 1.00 88.94 99 GLN A N 1
ATOM 736 C CA . GLN A 1 99 ? -4.483 -0.352 -14.384 1.00 88.94 99 GLN A CA 1
ATOM 737 C C . GLN A 1 99 ? -3.332 -0.317 -13.366 1.00 88.94 99 GLN A C 1
ATOM 739 O O . GLN A 1 99 ? -2.193 -0.646 -13.686 1.00 88.94 99 GLN A O 1
ATOM 744 N N . ASN A 1 100 ? -3.607 0.121 -12.135 1.00 91.50 100 ASN A N 1
ATOM 745 C CA . ASN A 1 100 ? -2.616 0.187 -11.066 1.00 91.50 100 ASN A CA 1
ATOM 746 C C . ASN A 1 100 ? -2.894 -0.893 -10.024 1.00 91.50 100 ASN A C 1
ATOM 748 O O . ASN A 1 100 ? -4.040 -1.095 -9.607 1.00 91.50 100 ASN A O 1
ATOM 752 N N . VAL A 1 101 ? -1.815 -1.519 -9.564 1.00 95.56 101 VAL A N 1
ATOM 753 C CA . VAL A 1 101 ? -1.788 -2.338 -8.357 1.00 95.56 101 VAL A CA 1
ATOM 754 C C . VAL A 1 101 ? -0.834 -1.661 -7.388 1.00 95.56 101 VAL A C 1
ATOM 756 O O . VAL A 1 101 ? 0.267 -1.270 -7.769 1.00 95.56 101 VAL A O 1
ATOM 759 N N . TYR A 1 102 ? -1.261 -1.519 -6.142 1.00 96.88 102 TYR A N 1
ATOM 760 C CA . TYR A 1 102 ? -0.439 -0.994 -5.062 1.00 96.88 102 TYR A CA 1
ATOM 761 C C . TYR A 1 102 ? -0.037 -2.108 -4.111 1.00 96.88 102 TYR A C 1
ATOM 763 O O . TYR A 1 102 ? -0.768 -3.078 -3.928 1.00 96.88 102 TYR A O 1
ATOM 771 N N . PHE A 1 103 ? 1.117 -1.944 -3.487 1.00 96.06 103 PHE A N 1
ATOM 772 C CA . PHE A 1 103 ? 1.622 -2.802 -2.434 1.00 96.06 103 PHE A CA 1
ATOM 773 C C . PHE A 1 103 ? 1.716 -1.985 -1.146 1.00 96.06 103 PHE A C 1
ATOM 775 O O . PHE A 1 103 ? 2.507 -1.044 -1.057 1.00 96.06 103 PHE A O 1
ATOM 782 N N . ALA A 1 104 ? 0.864 -2.316 -0.179 1.00 97.31 104 ALA A N 1
ATOM 783 C CA . ALA A 1 104 ? 0.846 -1.731 1.152 1.00 97.31 104 ALA A CA 1
ATOM 784 C C . ALA A 1 104 ? 1.541 -2.688 2.123 1.00 97.31 104 ALA A C 1
ATOM 786 O O . ALA A 1 104 ? 1.137 -3.844 2.237 1.00 97.31 104 ALA A O 1
ATOM 787 N N . ASN A 1 105 ? 2.587 -2.223 2.795 1.00 96.12 105 ASN A N 1
ATOM 788 C CA . ASN A 1 105 ? 3.436 -3.058 3.633 1.00 96.12 105 ASN A CA 1
ATOM 789 C C . ASN A 1 105 ? 3.473 -2.521 5.058 1.00 96.12 105 ASN A C 1
ATOM 791 O O . ASN A 1 105 ? 3.830 -1.361 5.255 1.00 96.12 105 ASN A O 1
ATOM 795 N N . ASP A 1 106 ? 3.153 -3.390 6.005 1.00 95.25 106 ASP A N 1
ATOM 796 C CA . ASP A 1 106 ? 3.226 -3.184 7.449 1.00 95.25 106 ASP A CA 1
ATOM 797 C C . ASP A 1 106 ? 4.426 -4.003 7.953 1.00 95.25 106 ASP A C 1
ATOM 799 O O . ASP A 1 106 ? 4.421 -5.231 7.897 1.00 95.25 106 ASP A O 1
ATOM 803 N N . ARG A 1 107 ? 5.540 -3.348 8.292 1.00 92.94 107 ARG A N 1
ATOM 804 C CA . ARG A 1 107 ? 6.788 -4.040 8.660 1.00 92.94 107 ARG A CA 1
ATOM 805 C C . ARG A 1 107 ? 6.856 -4.352 10.142 1.00 92.94 107 ARG A C 1
ATOM 807 O O . ARG A 1 107 ? 7.519 -5.327 10.499 1.00 92.94 107 ARG A O 1
ATOM 814 N N . ASP A 1 108 ? 6.258 -3.515 10.979 1.00 93.75 108 ASP A N 1
ATOM 815 C CA . ASP A 1 108 ? 6.300 -3.643 12.433 1.00 93.75 108 ASP A CA 1
ATOM 816 C C . ASP A 1 108 ? 5.089 -4.395 13.012 1.00 93.75 108 ASP A C 1
ATOM 818 O O . ASP A 1 108 ? 5.084 -4.722 14.199 1.00 93.75 108 ASP A O 1
ATOM 822 N N . MET A 1 109 ? 4.150 -4.798 12.149 1.00 91.44 109 MET A N 1
ATOM 823 C CA . MET A 1 109 ? 2.960 -5.588 12.462 1.00 91.44 109 MET A CA 1
ATOM 824 C C . MET A 1 109 ? 2.015 -4.876 13.435 1.00 91.44 109 MET A C 1
ATOM 826 O O . MET A 1 109 ? 1.335 -5.524 14.240 1.00 91.44 109 MET A O 1
ATOM 830 N N . ASP A 1 110 ? 1.951 -3.545 13.364 1.00 93.00 110 ASP A N 1
ATOM 831 C CA . ASP A 1 110 ? 1.044 -2.737 14.179 1.00 93.00 110 ASP A CA 1
ATOM 832 C C . ASP A 1 110 ? -0.389 -2.654 13.600 1.00 93.00 110 ASP A C 1
ATOM 834 O O . ASP A 1 110 ? -1.306 -2.138 14.252 1.00 93.00 110 ASP A O 1
ATOM 838 N N . ASN A 1 111 ? -0.629 -3.300 12.451 1.00 91.81 111 ASN A N 1
ATOM 839 C CA . ASN A 1 111 ? -1.858 -3.278 11.655 1.00 91.81 111 ASN A CA 1
ATOM 840 C C . ASN A 1 111 ? -2.108 -1.938 10.943 1.00 91.81 111 ASN A C 1
ATOM 842 O O . ASN A 1 111 ? -3.264 -1.597 10.657 1.00 91.81 111 ASN A O 1
ATOM 846 N N . VAL A 1 112 ? -1.050 -1.192 10.631 1.00 94.25 112 VAL A N 1
ATOM 847 C CA . VAL A 1 112 ? -1.050 0.010 9.797 1.00 94.25 112 VAL A CA 1
ATOM 848 C C . VAL A 1 112 ? 0.087 -0.101 8.780 1.00 94.25 112 VAL A C 1
ATOM 850 O O . VAL A 1 112 ? 1.200 -0.505 9.084 1.00 94.25 112 VAL A O 1
ATOM 853 N N . ALA A 1 113 ? -0.176 0.238 7.519 1.00 96.19 113 ALA A N 1
ATOM 854 C CA . ALA A 1 113 ? 0.870 0.174 6.505 1.00 96.19 113 ALA A CA 1
ATOM 855 C C . ALA A 1 113 ? 1.874 1.329 6.664 1.00 96.19 113 ALA A C 1
ATOM 857 O O . ALA A 1 113 ? 1.513 2.498 6.511 1.00 96.19 113 ALA A O 1
ATOM 858 N N . ASP A 1 114 ? 3.154 1.000 6.827 1.00 95.25 114 ASP A N 1
ATOM 859 C CA . ASP A 1 114 ? 4.267 1.957 6.786 1.00 95.25 114 ASP A CA 1
ATOM 860 C C . ASP A 1 114 ? 4.424 2.604 5.408 1.00 95.25 114 ASP A C 1
ATOM 862 O O . ASP A 1 114 ? 4.800 3.770 5.251 1.00 95.25 114 ASP A O 1
ATOM 866 N N . THR A 1 115 ? 4.225 1.793 4.369 1.00 96.25 115 THR A N 1
ATOM 867 C CA . THR A 1 115 ? 4.513 2.178 2.990 1.00 96.25 115 THR A CA 1
ATOM 868 C C . THR A 1 115 ? 3.427 1.679 2.066 1.00 96.25 115 THR A C 1
ATOM 870 O O . THR A 1 115 ? 3.052 0.513 2.132 1.00 96.25 115 THR A O 1
ATOM 873 N N . VAL A 1 116 ? 2.992 2.542 1.153 1.00 97.56 116 VAL A N 1
ATOM 874 C CA . VAL A 1 116 ? 2.117 2.193 0.032 1.00 97.56 116 VAL A CA 1
ATOM 875 C C . VAL A 1 116 ? 2.831 2.603 -1.243 1.00 97.56 116 VAL A C 1
ATOM 877 O O . VAL A 1 116 ? 3.151 3.779 -1.410 1.00 97.56 116 VAL A O 1
ATOM 880 N N . GLU A 1 117 ? 3.119 1.652 -2.123 1.00 97.12 117 GLU A N 1
ATOM 881 C CA . GLU A 1 117 ? 3.952 1.880 -3.308 1.00 97.12 117 GLU A CA 1
ATOM 882 C C . GLU A 1 117 ? 3.362 1.204 -4.551 1.00 97.12 117 GLU A C 1
ATOM 884 O O . GLU A 1 117 ? 2.601 0.243 -4.437 1.00 97.12 117 GLU A O 1
ATOM 889 N N . ASP A 1 118 ? 3.687 1.706 -5.745 1.00 94.88 118 ASP A N 1
ATOM 890 C CA . ASP A 1 118 ? 3.312 1.047 -7.004 1.00 94.88 118 ASP A CA 1
ATOM 891 C C . ASP A 1 118 ? 3.889 -0.378 -7.063 1.00 94.88 118 ASP A C 1
ATOM 893 O O . ASP A 1 118 ? 5.092 -0.596 -6.898 1.00 94.88 118 ASP A O 1
ATOM 897 N N . PHE A 1 119 ? 3.052 -1.368 -7.359 1.00 94.38 119 PHE A N 1
ATOM 898 C CA . PHE A 1 119 ? 3.514 -2.734 -7.550 1.00 94.38 119 PHE A CA 1
ATOM 899 C C . PHE A 1 119 ? 3.982 -2.946 -8.990 1.00 94.38 119 PHE A C 1
ATOM 901 O O . PHE A 1 119 ? 3.220 -2.754 -9.932 1.00 94.38 119 PHE A O 1
ATOM 908 N N . SER A 1 120 ? 5.227 -3.404 -9.151 1.00 92.44 120 SER A N 1
ATOM 909 C CA . SER A 1 120 ? 5.813 -3.774 -10.447 1.00 92.44 120 SER A CA 1
ATOM 910 C C . SER A 1 120 ? 5.623 -2.699 -11.537 1.00 92.44 120 SER A C 1
ATOM 912 O O . SER A 1 120 ? 4.979 -2.956 -12.554 1.00 92.44 120 SER A O 1
ATOM 914 N N . PRO A 1 121 ? 6.217 -1.495 -11.389 1.00 90.44 121 PRO A N 1
ATOM 915 C CA . PRO A 1 121 ? 6.046 -0.400 -12.355 1.00 90.44 121 PRO A CA 1
ATOM 916 C C . PRO A 1 121 ? 6.552 -0.739 -13.770 1.00 90.44 121 PRO A C 1
ATOM 918 O O . PRO A 1 121 ? 6.343 0.020 -14.713 1.00 90.44 121 PRO A O 1
ATOM 921 N N . SER A 1 122 ? 7.262 -1.860 -13.928 1.00 90.12 122 SER A N 1
ATOM 922 C CA . SER A 1 122 ? 7.741 -2.363 -15.213 1.00 90.12 122 SER A CA 1
ATOM 923 C C . SER A 1 122 ? 6.673 -3.089 -16.024 1.00 90.12 122 SER A C 1
ATOM 925 O O . SER A 1 122 ? 6.933 -3.390 -17.183 1.00 90.12 122 SER A O 1
ATOM 927 N N . VAL A 1 123 ? 5.525 -3.411 -15.429 1.00 90.00 123 VAL A N 1
ATOM 928 C CA . VAL A 1 123 ? 4.457 -4.195 -16.053 1.00 90.00 123 VAL A CA 1
ATOM 929 C C . VAL A 1 123 ? 3.196 -3.347 -16.161 1.00 90.00 123 VAL A C 1
ATOM 931 O O . VAL A 1 123 ? 2.862 -2.596 -15.246 1.00 90.00 123 VAL A O 1
ATOM 934 N N . LYS A 1 124 ? 2.482 -3.481 -17.280 1.00 87.19 124 LYS A N 1
ATOM 935 C CA . LYS A 1 124 ? 1.132 -2.934 -17.445 1.00 87.19 124 LYS A CA 1
ATOM 936 C C . LYS A 1 124 ? 0.092 -3.974 -17.038 1.00 87.19 124 LYS A C 1
ATOM 938 O O . LYS A 1 124 ? 0.118 -5.090 -17.548 1.00 87.19 124 LYS A O 1
ATOM 943 N N . PHE A 1 125 ? -0.814 -3.589 -16.147 1.00 85.88 125 PHE A N 1
ATOM 944 C CA . PHE A 1 125 ? -1.991 -4.381 -15.787 1.00 85.88 125 PHE A CA 1
ATOM 945 C C . PHE A 1 125 ? -3.153 -3.998 -16.712 1.00 85.88 125 PHE A C 1
ATOM 947 O O . PHE A 1 125 ? -3.219 -2.844 -17.136 1.00 85.88 125 PHE A O 1
ATOM 954 N N . ASP A 1 126 ? -4.027 -4.938 -17.067 1.00 73.44 126 ASP A N 1
ATOM 955 C CA . ASP A 1 126 ? -5.160 -4.728 -17.978 1.00 73.44 126 ASP A CA 1
ATOM 956 C C . ASP A 1 126 ? -6.507 -4.562 -17.265 1.00 73.44 126 ASP A C 1
ATOM 958 O O . ASP A 1 126 ? -6.768 -5.247 -16.250 1.00 73.44 126 ASP A O 1
#

Radius of gyration: 26.62 Å; chains: 1; bounding box: 39×65×91 Å

pLDDT: mean 84.24, std 19.52, range [36.0, 97.88]